Protein AF-A0A659S314-F1 (afdb_monomer_lite)

pLDDT: mean 88.07, std 13.65, range [45.56, 98.62]

Structure (mmCIF, N/CA/C/O backbone):
data_AF-A0A659S314-F1
#
_entry.id   AF-A0A659S314-F1
#
loop_
_atom_site.group_PDB
_atom_site.id
_atom_site.type_symbol
_atom_site.label_atom_id
_atom_site.label_alt_id
_atom_site.label_comp_id
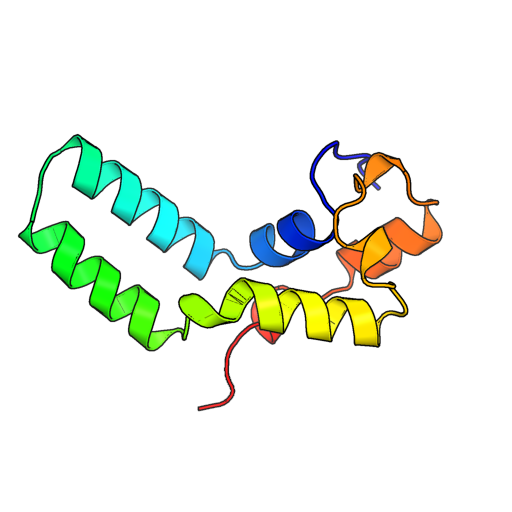_atom_site.label_asym_id
_atom_site.label_entity_id
_atom_site.label_seq_id
_atom_site.pdbx_PDB_ins_code
_atom_site.Cartn_x
_atom_site.Cartn_y
_atom_site.Cartn_z
_atom_site.occupancy
_atom_site.B_iso_or_equiv
_atom_site.auth_seq_id
_atom_site.auth_comp_id
_atom_site.auth_asym_id
_atom_site.auth_atom_id
_atom_site.pdbx_PDB_model_num
ATOM 1 N N . THR A 1 1 ? -1.892 11.402 16.302 1.00 52.31 1 THR A N 1
ATOM 2 C CA . THR A 1 1 ? -1.957 10.423 15.198 1.00 52.31 1 THR A CA 1
ATOM 3 C C . THR A 1 1 ? -2.887 10.962 14.126 1.00 52.31 1 THR A C 1
ATOM 5 O O . THR A 1 1 ? -4.040 11.246 14.454 1.00 52.31 1 THR A O 1
ATOM 8 N N . PRO A 1 2 ? -2.400 11.192 12.895 1.00 55.12 2 PRO A N 1
ATOM 9 C CA . PRO A 1 2 ? -3.196 11.795 11.831 1.00 55.12 2 PRO A CA 1
ATOM 10 C C . PRO A 1 2 ? -4.454 10.961 11.548 1.00 55.12 2 PRO A C 1
ATOM 12 O O . PRO A 1 2 ? -4.426 9.730 11.571 1.00 55.12 2 PRO A O 1
ATOM 15 N N . ALA A 1 3 ? -5.577 11.651 11.366 1.00 63.06 3 ALA A N 1
ATOM 16 C CA . ALA A 1 3 ? -6.845 11.080 10.934 1.00 63.06 3 ALA A CA 1
ATOM 17 C C . ALA A 1 3 ? -6.894 11.211 9.411 1.00 63.06 3 ALA A C 1
ATOM 19 O O . ALA A 1 3 ? -7.296 12.246 8.890 1.00 63.06 3 ALA A O 1
ATOM 20 N N . LEU A 1 4 ? -6.376 10.205 8.710 1.00 76.94 4 LEU A N 1
ATOM 21 C CA . LEU A 1 4 ? -6.321 10.221 7.252 1.00 76.94 4 LEU A CA 1
ATOM 22 C C . LEU A 1 4 ? -7.613 9.611 6.684 1.00 76.94 4 LEU A C 1
ATOM 24 O O . LEU A 1 4 ? -8.089 8.614 7.231 1.00 76.94 4 LEU A O 1
ATOM 28 N N . PRO A 1 5 ? -8.176 10.176 5.600 1.00 86.69 5 PRO A N 1
ATOM 29 C CA . PRO A 1 5 ? -9.397 9.657 4.977 1.00 86.69 5 PRO A CA 1
ATOM 30 C C . PRO A 1 5 ? -9.166 8.349 4.205 1.00 86.69 5 PRO A C 1
ATOM 32 O O . PRO A 1 5 ? -10.118 7.699 3.790 1.00 86.69 5 PRO A O 1
ATOM 35 N N . GLN A 1 6 ? -7.905 7.968 3.997 1.00 90.75 6 GLN A N 1
ATOM 36 C CA . GLN A 1 6 ? -7.533 6.759 3.273 1.00 90.75 6 GLN A CA 1
ATOM 37 C C . GLN A 1 6 ? -7.888 5.481 4.058 1.00 90.75 6 GLN A C 1
ATOM 39 O O . GLN A 1 6 ? -7.849 5.501 5.295 1.00 90.75 6 GLN A O 1
ATOM 44 N N . PRO A 1 7 ? -8.188 4.369 3.365 1.00 94.75 7 PRO A N 1
ATOM 45 C CA . PRO A 1 7 ? -8.398 3.066 3.989 1.00 94.75 7 PRO A CA 1
ATOM 46 C C . PRO A 1 7 ? -7.204 2.598 4.828 1.00 94.75 7 PRO A C 1
ATOM 48 O O . PRO A 1 7 ? -6.050 2.854 4.483 1.00 94.75 7 PRO A O 1
ATOM 51 N N . ALA A 1 8 ? -7.466 1.853 5.905 1.00 92.75 8 ALA A N 1
ATOM 52 C CA . ALA A 1 8 ? -6.416 1.286 6.754 1.00 92.75 8 ALA A CA 1
ATOM 53 C C . ALA A 1 8 ? -5.443 0.377 5.983 1.00 92.75 8 ALA A C 1
ATOM 55 O O . ALA A 1 8 ? -4.251 0.365 6.286 1.00 92.75 8 ALA A O 1
ATOM 56 N N . ILE A 1 9 ? -5.937 -0.365 4.986 1.00 93.81 9 ILE A N 1
ATOM 57 C CA . ILE A 1 9 ? -5.096 -1.210 4.132 1.00 93.81 9 ILE A CA 1
ATOM 58 C C . ILE A 1 9 ? -4.157 -0.394 3.244 1.00 93.81 9 ILE A C 1
ATOM 60 O O . ILE A 1 9 ? -2.970 -0.704 3.185 1.00 93.81 9 ILE A O 1
ATOM 64 N N . GLU A 1 10 ? -4.646 0.689 2.638 1.00 93.56 10 GLU A N 1
ATOM 65 C CA . GLU A 1 10 ? -3.820 1.587 1.824 1.00 93.56 10 GLU A CA 1
ATOM 66 C C . GLU A 1 10 ? -2.770 2.297 2.676 1.00 93.56 10 GLU A C 1
ATOM 68 O O . GLU A 1 10 ? -1.622 2.384 2.265 1.00 93.56 10 GLU A O 1
ATOM 73 N N . TYR A 1 11 ? -3.109 2.674 3.912 1.00 91.75 11 TYR A N 1
ATOM 74 C CA . TYR A 1 11 ? -2.147 3.259 4.851 1.00 91.75 11 TYR A CA 1
ATOM 75 C C . TYR A 1 11 ? -0.967 2.344 5.170 1.00 91.75 11 TYR A C 1
ATOM 77 O O . TYR A 1 11 ? 0.158 2.804 5.364 1.00 91.75 11 TYR A O 1
ATOM 85 N N . 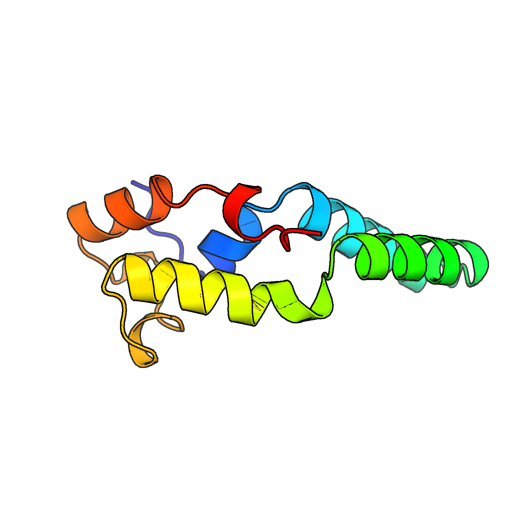VAL A 1 12 ? -1.206 1.035 5.227 1.00 91.94 12 VAL A N 1
ATOM 86 C CA . VAL A 1 12 ? -0.129 0.059 5.411 1.00 91.94 12 VAL A CA 1
ATOM 87 C C . VAL A 1 12 ? 0.690 -0.109 4.132 1.00 91.94 12 VAL A C 1
ATOM 89 O O . VAL A 1 12 ? 1.916 -0.172 4.216 1.00 91.94 12 VAL A O 1
ATOM 92 N N . ILE A 1 13 ? 0.039 -0.152 2.966 1.00 92.94 13 ILE A N 1
ATOM 93 C CA . ILE A 1 13 ? 0.712 -0.249 1.660 1.00 92.94 13 ILE A CA 1
ATOM 94 C C . ILE A 1 13 ? 1.575 0.995 1.400 1.00 92.94 13 ILE A C 1
ATOM 96 O O . ILE A 1 13 ? 2.704 0.860 0.944 1.00 92.94 13 ILE A O 1
ATOM 100 N N . ASP A 1 14 ? 1.107 2.187 1.780 1.00 91.25 14 ASP A N 1
ATOM 101 C CA . ASP A 1 14 ? 1.852 3.456 1.719 1.00 91.25 14 ASP A CA 1
ATOM 102 C C . ASP A 1 14 ? 3.161 3.423 2.513 1.00 91.25 14 ASP A C 1
ATOM 104 O O . ASP A 1 14 ? 4.104 4.157 2.209 1.00 91.25 14 ASP A O 1
ATOM 108 N N . GLY A 1 15 ? 3.245 2.557 3.526 1.00 89.12 15 GLY A N 1
ATOM 109 C CA . GLY A 1 15 ? 4.489 2.304 4.237 1.00 89.12 15 GLY A CA 1
ATOM 110 C C . GLY A 1 15 ? 5.582 1.727 3.330 1.00 89.12 15 GLY A C 1
ATOM 111 O O . GLY A 1 15 ? 6.761 2.038 3.531 1.00 89.12 15 GLY A O 1
ATOM 112 N N . ASP A 1 16 ? 5.218 0.923 2.328 1.00 91.75 16 ASP A N 1
ATOM 113 C CA . ASP A 1 16 ? 6.143 0.318 1.371 1.00 91.75 16 ASP A CA 1
ATOM 114 C C . ASP A 1 16 ? 6.615 1.350 0.334 1.00 91.75 16 ASP A C 1
ATOM 116 O O . ASP A 1 16 ? 6.073 1.512 -0.762 1.00 91.75 16 ASP A O 1
ATOM 120 N N . ARG A 1 17 ? 7.663 2.087 0.716 1.00 91.19 17 ARG A N 1
ATOM 121 C CA . ARG A 1 17 ? 8.236 3.155 -0.111 1.00 91.19 17 ARG A CA 1
ATOM 122 C C . ARG A 1 17 ? 8.784 2.655 -1.442 1.00 91.19 17 ARG A C 1
ATOM 124 O O . ARG A 1 17 ? 8.733 3.402 -2.410 1.00 91.19 17 ARG A O 1
ATOM 131 N N . GLU A 1 18 ? 9.329 1.441 -1.492 1.00 92.94 18 GLU A N 1
ATOM 132 C CA . GLU A 1 18 ? 9.885 0.889 -2.731 1.00 92.94 18 GLU A CA 1
ATOM 133 C C . GLU A 1 18 ? 8.762 0.558 -3.714 1.00 92.94 18 GLU A C 1
ATOM 135 O O . GLU A 1 18 ? 8.822 0.987 -4.867 1.00 92.94 18 GLU A O 1
ATOM 140 N N . TYR A 1 19 ? 7.702 -0.104 -3.237 1.00 95.06 19 TYR A N 1
ATOM 141 C CA . TYR A 1 19 ? 6.496 -0.341 -4.026 1.00 95.06 19 TYR A CA 1
ATOM 142 C C . TYR A 1 19 ? 5.913 0.974 -4.566 1.00 95.06 19 TYR A C 1
ATOM 144 O O . TYR A 1 19 ? 5.744 1.112 -5.777 1.00 95.06 19 TYR A O 1
ATOM 152 N N . ARG A 1 20 ? 5.691 1.978 -3.702 1.00 94.75 20 ARG A N 1
ATOM 153 C CA . ARG A 1 20 ? 5.136 3.281 -4.123 1.00 94.75 20 ARG A CA 1
ATOM 154 C C . ARG A 1 20 ? 6.044 4.021 -5.106 1.00 94.75 20 ARG A C 1
ATOM 156 O O . ARG A 1 20 ? 5.559 4.657 -6.037 1.00 94.75 20 ARG A O 1
ATOM 163 N N . GLN A 1 21 ? 7.362 3.919 -4.943 1.00 96.25 21 GLN A N 1
ATOM 164 C CA . GLN A 1 21 ? 8.314 4.524 -5.871 1.00 96.25 21 GLN A CA 1
ATOM 165 C C . GLN A 1 21 ? 8.275 3.853 -7.255 1.00 96.25 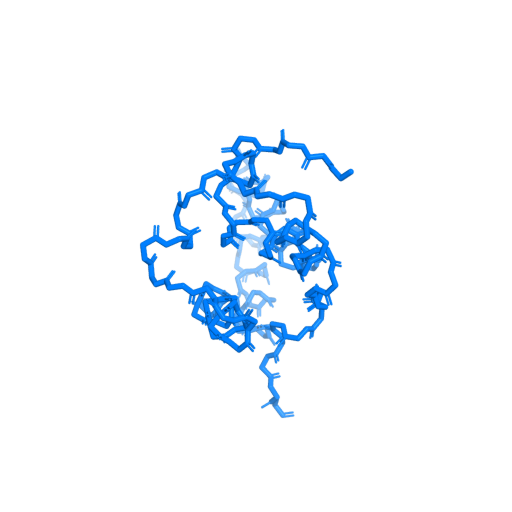21 GLN A C 1
ATOM 167 O O . GLN A 1 21 ? 8.387 4.545 -8.269 1.00 96.25 21 GLN A O 1
ATOM 172 N N . LEU A 1 22 ? 8.137 2.527 -7.318 1.00 97.38 22 LEU A N 1
ATOM 173 C CA . LEU A 1 22 ? 8.009 1.795 -8.581 1.00 97.38 22 LEU A CA 1
ATOM 174 C C . LEU A 1 22 ? 6.650 2.033 -9.247 1.00 97.38 22 LEU A C 1
ATOM 176 O O . LEU A 1 22 ? 6.600 2.192 -10.463 1.00 97.38 22 LEU A O 1
ATOM 180 N N . GLU A 1 23 ? 5.572 2.118 -8.468 1.00 96.81 23 GLU A N 1
ATOM 181 C CA . GLU A 1 23 ? 4.229 2.456 -8.954 1.00 96.81 23 GLU A CA 1
ATOM 182 C C . GLU A 1 23 ? 4.202 3.854 -9.594 1.00 96.81 23 GLU A C 1
ATOM 184 O O . GLU A 1 23 ? 3.716 4.010 -10.715 1.00 96.81 23 GLU A O 1
ATOM 189 N N . ALA A 1 24 ? 4.820 4.850 -8.947 1.00 97.88 24 ALA A N 1
ATOM 190 C CA . ALA A 1 24 ? 4.969 6.193 -9.508 1.00 97.88 24 ALA A CA 1
ATOM 191 C C . ALA A 1 24 ? 5.807 6.197 -10.801 1.00 97.88 24 ALA A C 1
ATOM 193 O O . ALA A 1 24 ? 5.389 6.763 -11.807 1.00 97.88 24 ALA A O 1
ATOM 194 N N . GLN A 1 25 ? 6.953 5.503 -10.818 1.00 98.19 25 GLN A N 1
ATOM 195 C CA . GLN A 1 25 ? 7.770 5.376 -12.034 1.00 98.19 25 GLN A CA 1
ATOM 196 C C . GLN A 1 25 ? 7.003 4.713 -13.181 1.00 98.19 25 GLN A C 1
ATOM 198 O O . GLN A 1 25 ? 7.182 5.095 -14.338 1.00 98.19 25 GLN A O 1
ATOM 203 N N . LEU A 1 26 ? 6.178 3.705 -12.879 1.00 98.31 26 LEU A N 1
ATOM 204 C CA . LEU A 1 26 ? 5.363 3.027 -13.878 1.00 98.31 26 LEU A CA 1
ATOM 205 C C . LEU A 1 26 ? 4.313 3.978 -14.456 1.00 98.31 26 LEU A C 1
ATOM 207 O O . LEU A 1 26 ? 4.131 3.999 -15.672 1.00 98.31 26 LEU A O 1
ATOM 211 N N . ASN A 1 27 ? 3.655 4.784 -13.618 1.00 98.19 27 ASN A N 1
ATOM 212 C CA . ASN A 1 27 ? 2.727 5.816 -14.080 1.00 98.19 27 ASN A CA 1
ATOM 213 C C . ASN A 1 27 ? 3.423 6.803 -15.031 1.00 98.19 27 ASN A C 1
ATOM 215 O O . ASN A 1 27 ? 2.988 6.966 -16.169 1.00 98.19 27 ASN A O 1
ATOM 219 N N . ASP A 1 28 ? 4.564 7.362 -14.626 1.00 98.38 28 ASP A N 1
ATOM 220 C CA . ASP A 1 28 ? 5.327 8.315 -15.443 1.00 98.38 28 ASP A CA 1
ATOM 221 C C . ASP A 1 28 ? 5.828 7.696 -16.762 1.00 98.38 28 ASP A C 1
ATOM 223 O O . ASP A 1 28 ? 5.962 8.368 -17.788 1.00 98.38 28 ASP A O 1
ATOM 227 N N . ALA A 1 29 ? 6.160 6.401 -16.762 1.00 98.25 29 ALA A N 1
ATOM 228 C CA . ALA A 1 29 ? 6.544 5.681 -17.973 1.00 98.25 29 ALA A CA 1
ATOM 229 C C . ALA A 1 29 ? 5.349 5.466 -18.918 1.00 98.25 29 ALA A C 1
ATOM 231 O O . ALA A 1 29 ? 5.509 5.620 -20.130 1.00 98.25 29 ALA A O 1
ATOM 232 N N . ASN A 1 30 ? 4.158 5.184 -18.377 1.00 98.19 30 ASN A N 1
ATOM 233 C CA . ASN A 1 30 ? 2.915 5.092 -19.148 1.00 98.19 30 ASN A CA 1
ATOM 234 C C . ASN A 1 30 ? 2.519 6.440 -19.759 1.00 98.19 30 ASN A C 1
ATOM 236 O O . ASN A 1 30 ? 2.213 6.494 -20.947 1.00 98.19 30 ASN A O 1
ATOM 240 N N . GLU A 1 31 ? 2.588 7.533 -18.996 1.00 98.31 31 GLU A N 1
ATOM 241 C CA . GLU A 1 31 ? 2.288 8.885 -19.494 1.00 98.31 31 GLU A CA 1
ATOM 242 C C . GLU A 1 31 ? 3.213 9.302 -20.647 1.00 98.31 31 GLU A C 1
ATOM 244 O O . GLU A 1 31 ? 2.785 9.960 -21.595 1.00 98.31 31 GLU A O 1
ATOM 249 N N . ARG A 1 32 ? 4.480 8.874 -20.603 1.00 97.94 32 ARG A N 1
ATOM 250 C CA . ARG A 1 32 ? 5.462 9.099 -21.677 1.00 97.94 32 ARG A CA 1
ATOM 251 C C . ARG A 1 32 ? 5.395 8.059 -22.800 1.00 97.94 32 ARG A C 1
ATOM 253 O O . ARG A 1 32 ? 6.124 8.195 -23.780 1.00 97.94 32 ARG A O 1
ATOM 260 N N . ASN A 1 33 ? 4.546 7.038 -22.663 1.00 97.81 33 ASN A N 1
ATOM 261 C CA . ASN A 1 33 ? 4.434 5.892 -23.565 1.00 97.81 33 ASN A CA 1
ATOM 262 C C . ASN A 1 33 ? 5.791 5.194 -23.830 1.00 97.81 33 ASN A C 1
ATOM 264 O O . ASN A 1 33 ? 6.091 4.770 -24.947 1.00 97.81 33 ASN A O 1
ATOM 268 N N . ASP A 1 34 ? 6.636 5.102 -22.799 1.00 98.25 34 ASP A N 1
ATOM 269 C CA . ASP A 1 34 ? 7.971 4.499 -22.869 1.00 98.25 34 ASP A CA 1
ATOM 270 C C . ASP A 1 34 ? 7.900 2.996 -22.559 1.00 98.25 34 ASP A C 1
ATOM 272 O O . ASP A 1 34 ? 8.021 2.560 -21.410 1.00 98.25 34 ASP A O 1
ATOM 276 N N . GLY A 1 35 ? 7.719 2.186 -23.605 1.00 98.19 35 GLY A N 1
ATOM 277 C CA . GLY A 1 35 ? 7.598 0.729 -23.483 1.00 98.19 35 GLY A CA 1
ATOM 278 C C . GLY A 1 35 ? 8.813 0.041 -22.848 1.00 98.19 35 GLY A C 1
ATOM 279 O O . GLY A 1 35 ? 8.653 -0.963 -22.150 1.00 98.19 35 GLY A O 1
ATOM 280 N N . HIS A 1 36 ? 10.024 0.577 -23.033 1.00 98.12 36 HIS A N 1
ATOM 281 C CA . HIS A 1 36 ? 11.231 -0.001 -22.436 1.00 98.12 36 HIS A CA 1
ATOM 282 C C . HIS A 1 36 ? 11.278 0.245 -20.927 1.00 98.12 36 HIS A C 1
ATOM 284 O O . HIS A 1 36 ? 11.575 -0.679 -20.162 1.00 98.12 36 HIS A O 1
ATOM 290 N N . ALA A 1 37 ? 10.956 1.465 -20.490 1.00 98.00 37 ALA A N 1
ATOM 291 C CA . ALA A 1 37 ? 10.851 1.778 -19.070 1.00 98.00 37 ALA A CA 1
ATOM 292 C C . ALA A 1 37 ? 9.738 0.960 -18.402 1.00 98.00 37 ALA A C 1
ATOM 294 O O . ALA A 1 37 ? 9.987 0.352 -17.362 1.00 98.00 37 ALA A O 1
ATOM 295 N N . ILE A 1 38 ? 8.559 0.869 -19.030 1.00 98.62 38 ILE A N 1
ATOM 296 C CA . ILE A 1 38 ? 7.426 0.065 -18.543 1.00 98.62 38 ILE A CA 1
ATOM 297 C C . ILE A 1 38 ? 7.858 -1.389 -18.305 1.00 98.62 38 ILE A C 1
ATOM 299 O O . ILE A 1 38 ? 7.688 -1.909 -17.202 1.00 98.62 38 ILE A O 1
ATOM 303 N N . ALA A 1 39 ? 8.486 -2.034 -19.294 1.00 98.25 39 ALA A N 1
ATOM 304 C CA . ALA A 1 39 ? 8.941 -3.420 -19.171 1.00 98.25 39 ALA A CA 1
ATOM 305 C C . ALA A 1 39 ? 9.987 -3.604 -18.054 1.00 98.25 39 ALA A C 1
ATOM 307 O O . ALA A 1 39 ? 9.901 -4.546 -17.264 1.00 98.25 39 ALA A O 1
ATOM 308 N N . SER A 1 40 ? 10.951 -2.683 -17.948 1.00 98.25 40 SER A N 1
ATOM 309 C CA . SER A 1 40 ? 11.975 -2.707 -16.895 1.00 98.25 40 SER A CA 1
ATOM 310 C C . SER A 1 40 ? 11.369 -2.564 -15.495 1.00 98.25 40 SER A C 1
ATOM 312 O O . SER A 1 40 ? 11.741 -3.291 -14.572 1.00 98.25 40 SER A O 1
ATOM 314 N N . ILE A 1 41 ? 10.405 -1.656 -15.327 1.00 98.50 41 ILE A N 1
ATOM 315 C CA . ILE A 1 41 ? 9.733 -1.416 -14.046 1.00 98.50 41 ILE A CA 1
ATOM 316 C C . ILE A 1 41 ? 8.843 -2.601 -13.665 1.00 98.50 41 ILE A C 1
ATOM 318 O O . ILE A 1 41 ? 8.864 -3.007 -12.505 1.00 98.50 41 ILE A O 1
ATOM 322 N N . HIS A 1 42 ? 8.141 -3.218 -14.620 1.00 98.25 42 HIS A N 1
ATOM 323 C CA . HIS A 1 42 ? 7.396 -4.452 -14.361 1.00 98.25 42 HIS A CA 1
ATOM 324 C C . HIS A 1 42 ? 8.292 -5.572 -13.826 1.00 98.25 42 HIS A C 1
ATOM 326 O O . HIS A 1 42 ? 7.910 -6.220 -12.857 1.00 98.25 42 HIS A O 1
ATOM 332 N N . GLY A 1 43 ? 9.501 -5.749 -14.370 1.00 97.81 43 GLY A N 1
ATOM 333 C CA . GLY A 1 43 ? 10.459 -6.722 -13.833 1.00 97.81 43 GLY A CA 1
ATOM 334 C C . GLY A 1 43 ? 10.882 -6.424 -12.389 1.00 97.81 43 GLY A C 1
ATOM 335 O O . GLY A 1 43 ? 11.030 -7.338 -11.584 1.00 97.81 43 GLY A O 1
ATOM 336 N N . LYS A 1 44 ? 11.028 -5.143 -12.023 1.00 97.56 44 LYS A N 1
ATOM 337 C CA . LYS A 1 44 ? 11.329 -4.739 -10.637 1.00 97.56 44 LYS A CA 1
ATOM 338 C C . LYS A 1 44 ? 10.150 -4.977 -9.694 1.00 97.56 44 LYS A C 1
ATOM 340 O O . LYS A 1 44 ? 10.362 -5.419 -8.572 1.00 97.56 44 LYS A O 1
ATOM 345 N N . LEU A 1 45 ? 8.928 -4.682 -10.141 1.00 96.81 45 LEU A N 1
ATOM 346 C CA . LEU A 1 45 ? 7.701 -4.951 -9.385 1.00 96.81 45 LEU A CA 1
ATOM 347 C C . LEU A 1 45 ? 7.527 -6.453 -9.131 1.00 96.81 45 LEU A C 1
ATOM 349 O O . LEU A 1 45 ? 7.172 -6.849 -8.023 1.00 96.81 45 LEU A O 1
ATOM 353 N N . ASP A 1 46 ? 7.828 -7.278 -10.132 1.00 96.19 46 ASP A N 1
ATOM 354 C CA . ASP A 1 46 ? 7.808 -8.734 -10.003 1.00 96.19 46 ASP A CA 1
ATOM 355 C C . ASP A 1 46 ? 8.843 -9.218 -8.979 1.00 96.19 46 ASP A C 1
ATOM 357 O O . ASP A 1 46 ? 8.512 -9.975 -8.073 1.00 96.19 46 ASP A O 1
ATOM 361 N N . ALA A 1 47 ? 10.064 -8.673 -9.023 1.00 94.88 47 ALA A N 1
ATOM 362 C CA . ALA A 1 47 ? 11.140 -9.020 -8.094 1.00 94.88 47 ALA A CA 1
ATOM 363 C C . ALA A 1 47 ? 10.849 -8.700 -6.610 1.00 94.88 47 ALA A C 1
ATOM 365 O O . ALA A 1 47 ? 11.538 -9.223 -5.736 1.00 94.88 47 ALA A O 1
ATOM 366 N N . ILE A 1 48 ? 9.862 -7.846 -6.309 1.00 92.56 48 ILE A N 1
ATOM 367 C CA . ILE A 1 48 ? 9.424 -7.537 -4.932 1.00 92.56 48 ILE A CA 1
ATOM 368 C C . ILE A 1 48 ? 8.065 -8.172 -4.572 1.00 92.56 48 ILE A C 1
ATOM 370 O O . ILE A 1 48 ? 7.459 -7.848 -3.537 1.00 92.56 48 ILE A O 1
ATOM 374 N N . ASP A 1 49 ? 7.558 -9.050 -5.440 1.00 94.00 49 ASP A N 1
ATOM 375 C CA . ASP A 1 49 ? 6.221 -9.640 -5.390 1.00 94.00 49 ASP A CA 1
ATOM 376 C C . ASP A 1 49 ? 5.116 -8.585 -5.219 1.00 94.00 49 ASP A C 1
ATOM 378 O O . ASP A 1 49 ? 4.188 -8.761 -4.418 1.00 94.00 49 ASP A O 1
ATOM 382 N N . ALA A 1 50 ? 5.212 -7.459 -5.936 1.00 93.69 50 ALA A N 1
ATOM 383 C CA . ALA A 1 50 ? 4.300 -6.317 -5.810 1.00 93.69 50 ALA A CA 1
ATOM 384 C C . ALA A 1 50 ? 2.819 -6.723 -5.902 1.00 93.69 50 ALA A C 1
ATOM 386 O O . ALA A 1 50 ? 1.974 -6.192 -5.184 1.00 93.69 50 ALA A O 1
ATOM 387 N N . TRP A 1 51 ? 2.507 -7.740 -6.706 1.00 92.56 51 TRP A N 1
ATOM 388 C CA . TRP A 1 51 ? 1.156 -8.275 -6.902 1.00 92.56 51 TRP A CA 1
ATOM 389 C C . TRP A 1 51 ? 0.523 -8.847 -5.627 1.00 92.56 51 TRP A C 1
ATOM 391 O O . TRP A 1 51 ? -0.698 -8.941 -5.522 1.00 92.56 51 TRP A O 1
ATOM 401 N N . THR A 1 52 ? 1.339 -9.189 -4.628 1.00 93.88 52 THR A N 1
ATOM 402 C CA . THR A 1 52 ? 0.891 -9.710 -3.329 1.00 93.88 52 THR A CA 1
ATOM 403 C C . THR A 1 52 ? 0.874 -8.642 -2.230 1.00 93.88 52 THR A C 1
ATOM 405 O O . THR A 1 52 ? 0.562 -8.941 -1.077 1.00 93.88 52 THR A O 1
ATOM 408 N N . VAL A 1 53 ? 1.189 -7.375 -2.535 1.00 93.38 53 VAL A N 1
ATOM 409 C CA . VAL A 1 53 ? 1.278 -6.300 -1.528 1.00 93.38 53 VAL A CA 1
ATOM 410 C C . VAL A 1 53 ? -0.019 -6.142 -0.727 1.00 93.38 53 VAL A C 1
ATOM 412 O O . VAL A 1 53 ? 0.025 -6.072 0.501 1.00 93.38 53 VAL A O 1
ATOM 415 N N . ARG A 1 54 ? -1.184 -6.207 -1.388 1.00 93.88 54 ARG A N 1
ATOM 416 C CA . ARG A 1 54 ? -2.490 -6.067 -0.725 1.00 93.88 54 ARG A CA 1
ATOM 417 C C . ARG A 1 54 ? -2.784 -7.233 0.216 1.00 93.88 54 ARG A C 1
ATOM 419 O O . ARG A 1 54 ? -3.212 -7.008 1.346 1.00 93.88 54 ARG A O 1
ATOM 426 N N . SER A 1 55 ? -2.528 -8.473 -0.208 1.00 94.06 55 SER A N 1
ATOM 427 C CA . SER A 1 55 ? -2.734 -9.649 0.646 1.00 94.06 55 SER A CA 1
ATOM 428 C C . SER A 1 55 ? -1.776 -9.650 1.837 1.00 94.06 55 SER A C 1
ATOM 430 O O . SER A 1 55 ? -2.202 -9.928 2.955 1.00 94.06 55 SER A O 1
ATOM 432 N N . ARG A 1 56 ? -0.512 -9.257 1.631 1.00 93.19 56 ARG A N 1
ATOM 433 C CA . ARG A 1 56 ? 0.484 -9.120 2.706 1.00 93.19 56 ARG A CA 1
ATOM 434 C C . ARG A 1 56 ? 0.076 -8.043 3.721 1.00 93.19 56 ARG A C 1
ATOM 436 O O . ARG A 1 56 ? 0.114 -8.298 4.925 1.00 93.19 56 ARG A O 1
ATOM 443 N N . ALA A 1 57 ? -0.401 -6.888 3.254 1.00 93.62 57 ALA A N 1
ATOM 444 C CA . ALA A 1 57 ? -0.931 -5.827 4.111 1.00 93.62 57 ALA A CA 1
ATOM 445 C C . ALA A 1 57 ? -2.166 -6.284 4.910 1.00 93.62 57 ALA A C 1
ATOM 447 O O . ALA A 1 57 ? -2.243 -6.047 6.117 1.00 93.62 57 ALA A O 1
ATOM 448 N N . ALA A 1 58 ? -3.100 -7.000 4.275 1.00 94.25 58 ALA A N 1
ATOM 449 C CA . ALA A 1 58 ? -4.262 -7.575 4.951 1.00 94.25 58 ALA A CA 1
ATOM 450 C C . ALA A 1 58 ? -3.849 -8.577 6.043 1.00 94.25 58 ALA A C 1
ATOM 452 O O . ALA A 1 58 ? -4.305 -8.465 7.181 1.00 94.25 58 ALA A O 1
ATOM 453 N N . SER A 1 59 ? -2.931 -9.506 5.748 1.00 93.75 59 SER A N 1
ATOM 454 C CA . SER A 1 59 ? -2.401 -10.455 6.737 1.00 93.75 59 SER A CA 1
ATOM 455 C C . SER A 1 59 ? -1.735 -9.753 7.925 1.00 93.75 59 SER A C 1
ATOM 457 O O . SER A 1 59 ? -1.957 -10.146 9.072 1.00 93.75 59 SER A O 1
ATOM 459 N N . LEU A 1 60 ? -0.968 -8.686 7.678 1.00 91.56 60 LEU A N 1
ATOM 460 C CA . LEU A 1 60 ? -0.360 -7.873 8.733 1.00 91.56 60 LEU A CA 1
ATOM 461 C C . LEU A 1 60 ? -1.426 -7.227 9.631 1.00 91.56 60 LEU A C 1
ATOM 463 O O . LEU A 1 60 ? -1.328 -7.294 10.856 1.00 91.56 60 LEU A O 1
ATOM 467 N N . LEU A 1 61 ? -2.456 -6.630 9.030 1.00 92.56 61 LEU A N 1
ATOM 468 C CA . LEU A 1 61 ? -3.556 -5.986 9.748 1.00 92.56 61 LEU A CA 1
ATOM 469 C C . LEU A 1 61 ? -4.397 -6.986 10.546 1.00 92.56 61 LEU A C 1
ATOM 471 O O . LEU A 1 61 ? -4.763 -6.701 11.689 1.00 92.56 61 LEU A O 1
ATOM 475 N N . HIS A 1 62 ? -4.631 -8.185 10.015 1.00 93.62 62 HIS A N 1
ATOM 476 C CA . HIS A 1 62 ? -5.248 -9.274 10.772 1.00 93.62 62 HIS A CA 1
ATOM 477 C C . HIS A 1 62 ? -4.422 -9.668 11.994 1.00 93.62 62 HIS A C 1
ATOM 479 O O . HIS A 1 62 ? -4.979 -9.797 13.083 1.00 93.62 62 HIS A O 1
ATOM 485 N N . GLY A 1 63 ? -3.096 -9.765 11.854 1.00 91.00 63 GLY A N 1
ATOM 486 C CA . GLY A 1 63 ? -2.187 -10.000 12.982 1.00 91.00 63 GLY A CA 1
ATOM 487 C C . GLY A 1 63 ? -2.237 -8.907 14.060 1.00 91.00 63 GLY A C 1
ATOM 488 O O . GLY A 1 63 ? -1.897 -9.160 15.213 1.00 91.00 63 GLY A O 1
ATOM 489 N N . LEU A 1 64 ? -2.707 -7.703 13.714 1.00 90.12 64 LEU A N 1
ATOM 490 C CA . LEU A 1 64 ? -2.925 -6.579 14.635 1.00 90.12 64 LEU A CA 1
ATOM 491 C C . LEU A 1 64 ? -4.364 -6.505 15.190 1.00 90.12 64 LEU A C 1
ATOM 493 O O . LEU A 1 64 ? -4.670 -5.620 16.001 1.00 90.12 64 LEU A O 1
ATOM 497 N N . GLY A 1 65 ? -5.235 -7.434 14.780 1.00 91.19 65 GLY A N 1
ATOM 498 C CA . GLY A 1 65 ? -6.613 -7.579 15.250 1.00 91.19 65 GLY A CA 1
ATOM 499 C C . GLY A 1 65 ? -7.674 -6.859 14.413 1.00 91.19 65 GLY A C 1
ATOM 500 O O . GLY A 1 65 ? -8.800 -6.720 14.885 1.00 91.19 65 GLY A O 1
ATOM 501 N N . PHE A 1 66 ? -7.351 -6.382 13.206 1.00 93.12 66 PHE A N 1
ATOM 502 C CA . PHE A 1 66 ? -8.341 -5.790 12.299 1.00 93.12 66 PHE A CA 1
ATOM 503 C C . PHE A 1 66 ? -9.166 -6.880 11.599 1.00 93.12 66 PHE A C 1
ATOM 505 O O . PHE A 1 66 ? -8.634 -7.909 11.177 1.00 93.12 66 PHE A O 1
ATOM 512 N N . SER A 1 67 ? -10.468 -6.649 11.435 1.00 94.25 67 SER A N 1
ATOM 513 C CA . SER A 1 67 ? -11.346 -7.484 10.606 1.00 94.25 67 SER A CA 1
ATOM 514 C C . SER A 1 67 ? -11.330 -7.046 9.137 1.00 94.25 67 SER A C 1
ATOM 516 O O . SER A 1 67 ? -10.974 -5.908 8.840 1.00 94.25 67 SER A O 1
ATOM 518 N N . ASN A 1 68 ? -11.793 -7.907 8.217 1.00 92.62 68 ASN A N 1
ATOM 519 C CA . ASN A 1 68 ? -11.914 -7.574 6.785 1.00 92.62 68 ASN A CA 1
ATOM 520 C C . ASN A 1 68 ? -12.692 -6.274 6.553 1.00 92.62 68 ASN A C 1
ATOM 522 O O . ASN A 1 68 ? -12.257 -5.411 5.800 1.00 92.62 68 ASN A O 1
ATOM 526 N N . ALA A 1 69 ? -13.815 -6.105 7.257 1.00 93.62 69 ALA A N 1
ATOM 527 C CA . ALA A 1 69 ? -14.639 -4.906 7.146 1.00 93.62 69 ALA A CA 1
ATOM 528 C C . ALA A 1 69 ? -13.914 -3.638 7.623 1.00 93.62 69 ALA A C 1
ATOM 530 O O . ALA A 1 69 ? -14.276 -2.544 7.212 1.00 93.62 69 ALA A O 1
ATOM 531 N N . GLN A 1 70 ? -12.910 -3.759 8.496 1.00 94.06 70 GLN A N 1
ATOM 532 C CA . GLN A 1 70 ? -12.113 -2.627 8.968 1.00 94.06 70 GLN A CA 1
ATOM 533 C C . GLN A 1 70 ? -10.965 -2.262 8.020 1.00 94.06 70 GLN A C 1
ATOM 535 O O . GLN A 1 70 ? -10.506 -1.128 8.073 1.00 94.06 70 GLN A O 1
ATOM 540 N N . LEU A 1 71 ? -10.513 -3.165 7.147 1.00 94.19 71 LEU A N 1
ATOM 541 C CA . LEU A 1 71 ? -9.402 -2.888 6.224 1.00 94.19 71 LEU A CA 1
ATOM 542 C C . LEU A 1 71 ? -9.724 -1.735 5.262 1.00 94.19 71 LEU A C 1
ATOM 544 O O . LEU A 1 71 ? -8.877 -0.881 5.010 1.00 94.19 71 LEU A O 1
ATOM 548 N N . GLU A 1 72 ? -10.969 -1.689 4.792 1.00 94.62 72 GLU A N 1
ATOM 549 C CA . GLU A 1 72 ? -11.469 -0.675 3.855 1.00 94.62 72 GLU A CA 1
ATOM 550 C C . GLU A 1 72 ? -11.965 0.602 4.557 1.00 94.62 72 GLU A C 1
ATOM 552 O O . GLU A 1 72 ? -12.343 1.573 3.904 1.00 94.62 72 GLU A O 1
ATOM 557 N N . ARG A 1 73 ? -11.987 0.629 5.898 1.00 93.94 73 ARG A N 1
ATOM 558 C CA . ARG A 1 73 ? -12.450 1.808 6.640 1.00 93.94 73 ARG A CA 1
ATOM 559 C C . ARG A 1 73 ? -11.370 2.889 6.684 1.00 93.94 73 ARG A C 1
ATOM 561 O O . ARG A 1 73 ? -10.197 2.552 6.875 1.00 93.94 73 ARG A O 1
ATOM 568 N N . PRO A 1 74 ? -11.754 4.175 6.593 1.00 93.25 74 PRO A N 1
ATOM 569 C CA . PRO A 1 74 ? -10.829 5.289 6.751 1.00 93.25 74 PRO A CA 1
ATOM 570 C C . PRO A 1 74 ? -10.039 5.223 8.061 1.00 93.25 74 PRO A C 1
ATOM 572 O O . PRO A 1 74 ? -10.599 4.931 9.119 1.00 93.25 74 PRO A O 1
ATOM 575 N N . VAL A 1 75 ? -8.750 5.572 8.037 1.00 89.25 75 VAL A N 1
ATOM 576 C CA . VAL A 1 75 ? -7.912 5.638 9.252 1.00 89.25 75 VAL A CA 1
ATOM 577 C C . VAL A 1 75 ? -8.497 6.611 10.294 1.00 89.25 75 VAL A C 1
ATOM 579 O O . VAL A 1 75 ? -8.354 6.403 11.504 1.00 89.25 75 VAL A O 1
ATOM 582 N N . SER A 1 76 ? -9.189 7.659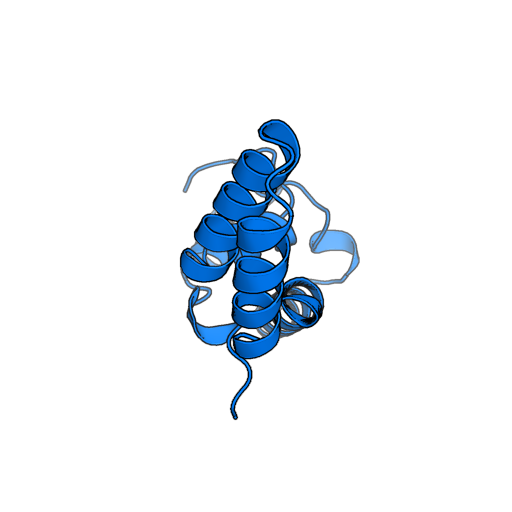 9.840 1.00 88.31 76 SER A N 1
ATOM 583 C CA . SER A 1 76 ? -9.902 8.628 10.680 1.00 88.31 76 SER A CA 1
ATOM 584 C C . SER A 1 76 ? -10.996 8.022 11.562 1.00 88.31 76 SER A C 1
ATOM 586 O O . SER A 1 76 ? -11.253 8.560 12.639 1.00 88.31 76 SER A O 1
ATOM 588 N N . ASP A 1 77 ? -11.593 6.898 11.158 1.00 90.50 77 ASP A N 1
ATOM 589 C CA . ASP A 1 77 ? -12.682 6.239 11.888 1.00 90.50 77 ASP A CA 1
ATOM 590 C C . ASP A 1 77 ? -12.208 5.497 13.143 1.00 90.50 77 ASP A C 1
ATOM 592 O O . ASP A 1 77 ? -13.009 5.114 14.002 1.00 90.50 77 ASP A O 1
ATOM 596 N N . PHE A 1 78 ? -10.905 5.245 13.253 1.00 88.88 78 PHE A N 1
ATOM 597 C CA . PHE A 1 78 ? -10.347 4.475 14.352 1.00 88.88 78 PHE A CA 1
ATOM 598 C C . PHE A 1 78 ? -10.006 5.360 15.553 1.00 88.88 78 PHE A C 1
ATOM 600 O O . PHE A 1 78 ? -9.565 6.511 15.437 1.00 88.88 78 PHE A O 1
ATOM 607 N N . SER A 1 79 ? -10.135 4.799 16.758 1.00 88.81 79 SER A N 1
ATOM 608 C CA . SER A 1 79 ? -9.678 5.480 17.971 1.00 88.81 79 SER A CA 1
ATOM 609 C C . SER A 1 79 ? -8.153 5.672 17.962 1.00 88.81 79 SER A C 1
ATOM 611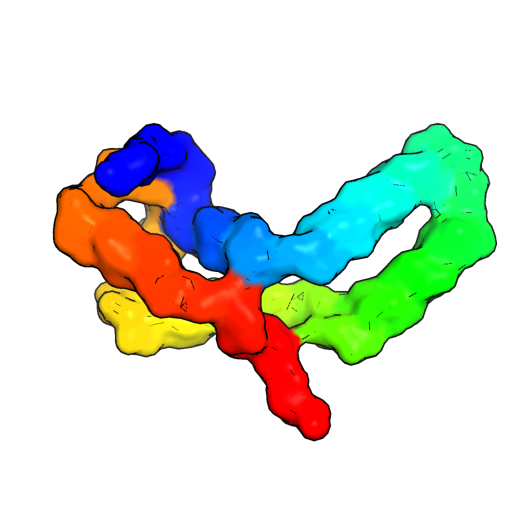 O O . SER A 1 79 ? -7.421 5.020 17.211 1.00 88.81 79 SER A O 1
ATOM 613 N N . GLY A 1 80 ? -7.643 6.572 18.808 1.00 85.50 80 GLY A N 1
ATOM 614 C CA . GLY A 1 80 ? -6.210 6.891 18.857 1.00 85.50 80 GLY A CA 1
ATOM 615 C C . GLY A 1 80 ? -5.308 5.672 19.102 1.00 85.50 80 GLY A C 1
ATOM 616 O O . GLY A 1 80 ? -4.252 5.565 18.481 1.00 85.50 80 GLY A O 1
ATOM 617 N N . GLY A 1 81 ? -5.750 4.720 19.933 1.00 86.56 81 GLY A N 1
ATOM 618 C CA . GLY A 1 81 ? -5.008 3.483 20.208 1.00 86.56 81 GLY A CA 1
ATOM 619 C C . GLY A 1 81 ? -4.923 2.536 19.006 1.00 86.56 81 GLY A C 1
ATOM 620 O O . GLY A 1 81 ? -3.888 1.914 18.783 1.00 86.56 81 GLY A O 1
ATOM 621 N N . TRP A 1 82 ? -5.974 2.462 18.188 1.00 87.25 82 TRP A N 1
ATOM 622 C CA . TRP A 1 82 ? -5.962 1.694 16.937 1.00 87.25 82 TRP A CA 1
ATOM 623 C C . TRP A 1 82 ? -5.097 2.367 15.867 1.00 87.25 82 TRP A C 1
ATOM 625 O O . TRP A 1 82 ? -4.317 1.695 15.195 1.00 87.25 82 TRP A O 1
ATOM 635 N N . ARG A 1 83 ? -5.137 3.703 15.780 1.00 88.00 83 ARG A N 1
ATOM 636 C CA . ARG A 1 83 ? -4.219 4.467 14.921 1.00 88.00 83 ARG A CA 1
ATOM 637 C C . ARG A 1 83 ? -2.755 4.260 15.307 1.00 88.00 83 ARG A C 1
ATOM 639 O O . ARG A 1 83 ? -1.919 4.148 14.419 1.00 88.00 83 ARG A O 1
ATOM 646 N N . MET A 1 84 ? -2.433 4.165 16.599 1.00 84.69 84 MET A N 1
ATOM 647 C CA . MET A 1 84 ? -1.071 3.847 17.049 1.00 84.69 84 MET A CA 1
ATOM 648 C C . MET A 1 84 ? -0.631 2.455 16.573 1.00 84.69 84 MET A C 1
ATOM 650 O O . MET A 1 84 ? 0.471 2.315 16.058 1.00 84.69 84 MET A O 1
ATOM 654 N N . ARG A 1 85 ? -1.501 1.437 16.660 1.00 84.38 85 ARG A N 1
ATOM 655 C CA . ARG A 1 85 ? -1.193 0.092 16.133 1.00 84.38 85 ARG A CA 1
ATOM 656 C C . ARG A 1 85 ? -0.901 0.099 14.631 1.00 84.38 85 ARG A C 1
ATOM 658 O O . ARG A 1 85 ? 0.026 -0.583 14.215 1.00 84.38 85 ARG A O 1
ATOM 665 N N . LEU A 1 86 ? -1.630 0.900 13.848 1.00 83.19 86 LEU A N 1
ATOM 666 C CA . LEU A 1 86 ? -1.348 1.101 12.419 1.00 83.19 86 LEU A CA 1
ATOM 667 C C . LEU A 1 86 ? 0.029 1.727 12.180 1.00 83.19 86 LEU A C 1
ATOM 669 O O . LEU A 1 86 ? 0.758 1.274 11.310 1.00 83.19 86 LEU A O 1
ATOM 673 N N . HIS A 1 87 ? 0.418 2.732 12.968 1.00 77.62 87 HIS A N 1
ATOM 674 C CA . HIS A 1 87 ? 1.733 3.378 12.830 1.00 77.62 87 HIS A CA 1
ATOM 675 C C . HIS A 1 87 ? 2.898 2.454 13.202 1.00 77.62 87 HIS A C 1
ATOM 677 O O . HIS A 1 87 ? 4.014 2.651 12.732 1.00 77.62 87 HIS A O 1
ATOM 683 N N . LEU A 1 88 ? 2.645 1.465 14.058 1.00 75.44 88 LEU A N 1
ATOM 684 C CA . LEU A 1 88 ? 3.634 0.470 14.467 1.00 75.44 88 LEU A CA 1
ATOM 685 C C . LEU A 1 88 ? 3.696 -0.730 13.512 1.00 75.44 88 LEU A C 1
ATOM 687 O O . LEU A 1 88 ? 4.551 -1.598 13.690 1.00 75.44 88 LEU A O 1
ATOM 691 N N . ALA A 1 89 ? 2.810 -0.800 12.513 1.00 71.50 89 ALA A N 1
ATOM 692 C CA . ALA A 1 89 ? 2.871 -1.798 11.459 1.00 71.50 89 ALA A CA 1
ATOM 693 C C . ALA A 1 89 ? 4.136 -1.533 10.615 1.00 71.50 89 ALA A C 1
ATOM 695 O O . ALA A 1 89 ? 4.235 -0.486 9.976 1.00 71.50 89 ALA A O 1
ATOM 696 N N . PRO A 1 90 ? 5.145 -2.423 10.623 1.00 60.12 90 PRO A N 1
ATOM 697 C CA . PRO A 1 90 ? 6.382 -2.161 9.912 1.00 60.12 90 PRO A CA 1
ATOM 698 C C . PRO A 1 90 ? 6.131 -2.239 8.411 1.00 60.12 90 PRO A C 1
ATOM 700 O O . PRO A 1 90 ? 5.801 -3.307 7.897 1.00 60.12 90 PRO A O 1
ATOM 703 N N . ALA A 1 91 ? 6.368 -1.127 7.724 1.00 57.50 91 ALA A N 1
ATOM 704 C CA . ALA A 1 91 ? 6.386 -1.015 6.268 1.00 57.50 91 ALA A CA 1
ATOM 705 C C . ALA A 1 91 ? 7.123 -2.174 5.569 1.00 57.50 91 ALA A C 1
ATOM 707 O O . ALA A 1 91 ? 6.648 -2.729 4.588 1.00 57.50 91 ALA A O 1
ATOM 708 N N . GLY A 1 92 ? 8.272 -2.587 6.115 1.00 54.38 92 GLY A N 1
ATOM 709 C CA . GLY A 1 92 ? 9.115 -3.629 5.523 1.00 54.38 92 GLY A CA 1
ATOM 710 C C . GLY A 1 92 ? 8.629 -5.070 5.718 1.00 54.38 92 GLY A C 1
ATOM 711 O O . GLY A 1 92 ? 9.264 -5.982 5.201 1.00 54.38 92 GLY A O 1
ATOM 712 N N . ARG A 1 93 ? 7.537 -5.316 6.463 1.00 54.69 93 ARG A N 1
ATOM 713 C CA . ARG A 1 93 ? 6.999 -6.680 6.659 1.00 54.69 93 ARG A CA 1
ATOM 714 C C . ARG A 1 93 ? 6.062 -7.140 5.552 1.00 54.69 93 ARG A C 1
ATOM 716 O O . ARG A 1 93 ? 5.688 -8.308 5.533 1.00 54.69 93 ARG A O 1
ATOM 723 N N . CYS A 1 94 ? 5.735 -6.260 4.615 1.00 56.41 94 CYS A N 1
ATOM 724 C CA . CYS A 1 94 ? 5.071 -6.651 3.387 1.00 56.41 94 CYS A CA 1
ATOM 725 C C . CYS A 1 94 ? 6.055 -7.231 2.369 1.00 56.41 94 CYS A C 1
ATOM 727 O O . CYS A 1 94 ? 5.645 -7.417 1.246 1.00 56.41 94 CYS A O 1
ATOM 729 N N . ARG A 1 95 ? 7.320 -7.524 2.695 1.00 55.53 95 ARG A N 1
ATOM 730 C CA . ARG A 1 95 ? 8.243 -8.170 1.753 1.00 55.53 95 ARG A CA 1
ATOM 731 C C . ARG A 1 95 ? 8.086 -9.693 1.837 1.00 55.53 95 ARG A C 1
ATOM 733 O O . ARG A 1 95 ? 8.076 -10.252 2.933 1.00 55.53 95 ARG A O 1
ATOM 740 N N . GLY A 1 96 ? 7.924 -10.350 0.688 1.00 52.78 96 GLY A N 1
ATOM 741 C CA . GLY A 1 96 ? 7.960 -11.807 0.587 1.00 52.78 96 GLY A CA 1
ATOM 742 C C . GLY A 1 96 ? 9.316 -12.291 1.084 1.00 52.78 96 GLY A C 1
ATOM 743 O O . GLY A 1 96 ? 10.348 -11.747 0.692 1.00 52.78 96 GLY A O 1
ATOM 744 N N . ALA A 1 97 ? 9.320 -13.244 2.012 1.00 45.56 97 ALA A N 1
ATOM 745 C CA . ALA A 1 97 ? 10.534 -13.978 2.325 1.00 45.56 97 ALA A CA 1
ATOM 746 C C . ALA A 1 97 ? 10.842 -14.864 1.111 1.00 45.56 97 ALA A C 1
ATOM 748 O O . ALA A 1 97 ? 10.196 -15.896 0.935 1.00 45.56 97 ALA A O 1
ATOM 749 N N . GLY A 1 98 ? 11.749 -14.396 0.253 1.00 45.62 98 GLY A N 1
ATOM 750 C CA . 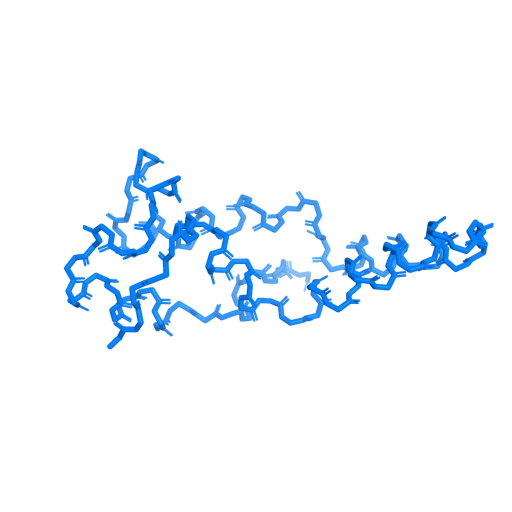GLY A 1 98 ? 12.481 -15.238 -0.690 1.00 45.62 98 GLY A CA 1
ATOM 751 C C . GLY A 1 98 ? 13.663 -15.887 0.007 1.00 45.62 98 GLY A C 1
ATOM 752 O O . GLY A 1 98 ? 14.344 -15.163 0.772 1.00 45.62 98 GLY A O 1
#

InterPro domains:
  IPR027417 P-loop containing nucleoside triphosphate hydrolase [G3DSA:3.40.50.300] (5-92)
  IPR027417 P-loop containing nucleoside triphosphate hydrolase [SSF52540] (17-90)
  IPR050611 ABCF protein [PTHR19211] (6-91)

Secondary structure (DSSP, 8-state):
----SSBHHHHHHTT-HHHHHHHHHHHHHHHTT-HHHHHHHHHHHHHTTGGGHHHHHHHHHHHTT--HHHHTSBGGGS-HHHHHHHHTS-GGGGS---

Organism: NCBI:txid436295

Radius of gyration: 15.01 Å; chains: 1; bounding box: 27×27×44 Å

Foldseek 3Di:
DDQFQFFLLVLLLVLQPVLVVLVVQCVVCVVVVPPVSNVVSVVVCVVQVVVCLSVQSVVLVVVLPDDPVRRRGGSNVDDPVSVVSSVVRRSVSSGDDD

Sequence (98 aa):
TPALPQPAIEYVIDGDREYRQLEAQLNDANERNDGHAIASIHGKLDAIDAWTVRSRAASLLHGLGFSNAQLERPVSDFSGGWRMRLHLAPAGRCRGAG